Protein AF-A0A2E8YVQ2-F1 (afdb_monomer)

Structure (mmCIF, N/CA/C/O backbone):
data_AF-A0A2E8YVQ2-F1
#
_entry.id   AF-A0A2E8YVQ2-F1
#
loop_
_atom_site.group_PDB
_atom_site.id
_atom_site.type_symbol
_atom_site.label_atom_id
_atom_site.label_alt_id
_atom_site.label_comp_id
_atom_site.label_asym_id
_atom_site.label_entity_id
_atom_site.label_seq_id
_atom_site.pdbx_PDB_ins_code
_atom_site.Cartn_x
_atom_site.Cartn_y
_atom_site.Cartn_z
_atom_site.occupancy
_atom_site.B_iso_or_equiv
_atom_site.auth_seq_id
_atom_site.auth_comp_id
_atom_site.auth_asym_id
_atom_site.auth_atom_id
_atom_site.pdbx_PDB_model_num
ATOM 1 N N . MET A 1 1 ? 19.288 -2.995 -15.273 1.00 69.25 1 MET A N 1
ATOM 2 C CA . MET A 1 1 ? 18.627 -2.023 -14.369 1.00 69.25 1 MET A CA 1
ATOM 3 C C . MET A 1 1 ? 17.248 -1.553 -14.847 1.00 69.25 1 MET A C 1
ATOM 5 O O . MET A 1 1 ? 16.346 -1.546 -14.026 1.00 69.25 1 MET A O 1
ATOM 9 N N . ARG A 1 2 ? 17.019 -1.231 -16.135 1.00 81.56 2 ARG A N 1
ATOM 10 C CA . ARG A 1 2 ? 15.693 -0.767 -16.624 1.00 81.56 2 ARG A CA 1
ATOM 11 C C . ARG A 1 2 ? 14.555 -1.791 -16.492 1.00 81.56 2 ARG A C 1
ATOM 13 O O . ARG A 1 2 ? 13.505 -1.449 -15.969 1.00 81.56 2 ARG A O 1
ATOM 20 N N . TYR A 1 3 ? 14.768 -3.039 -16.914 1.00 87.06 3 TYR A N 1
ATOM 21 C CA . TYR A 1 3 ? 13.727 -4.074 -16.833 1.00 87.06 3 TYR A CA 1
ATOM 22 C C . TYR A 1 3 ? 13.393 -4.461 -15.396 1.00 87.06 3 TYR A C 1
ATOM 24 O O . TYR A 1 3 ? 12.225 -4.537 -15.041 1.00 87.06 3 TYR A O 1
ATOM 32 N N . LEU A 1 4 ? 14.415 -4.622 -14.549 1.00 92.94 4 LEU A N 1
ATOM 33 C CA . LEU A 1 4 ? 14.213 -4.886 -13.127 1.00 92.94 4 LEU A CA 1
ATOM 34 C C . LEU A 1 4 ? 13.410 -3.758 -12.470 1.00 92.94 4 LEU A C 1
ATOM 36 O O . LEU A 1 4 ? 12.407 -4.032 -11.834 1.00 92.94 4 LEU A O 1
ATOM 40 N N . HIS A 1 5 ? 13.792 -2.495 -12.682 1.00 91.56 5 HIS A N 1
ATOM 41 C CA . HIS A 1 5 ? 13.081 -1.358 -12.096 1.00 91.56 5 HIS A CA 1
ATOM 42 C C . HIS A 1 5 ? 11.624 -1.258 -12.583 1.00 91.56 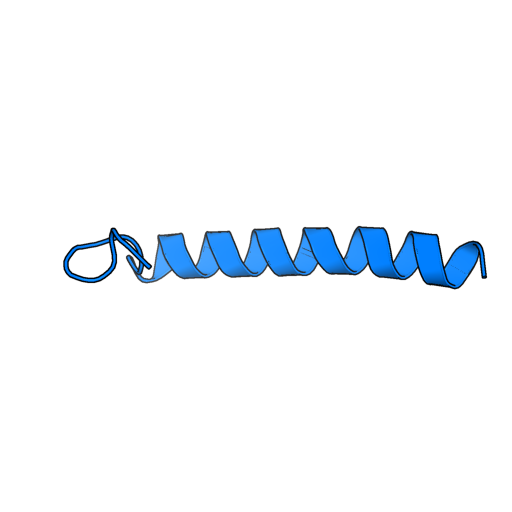5 HIS A C 1
ATOM 44 O O . HIS A 1 5 ? 10.726 -1.055 -11.772 1.00 91.56 5 HIS A O 1
ATOM 50 N N . SER A 1 6 ? 11.370 -1.473 -13.878 1.00 91.50 6 SER A N 1
ATOM 51 C CA . SER A 1 6 ? 10.010 -1.453 -14.435 1.00 91.50 6 SER A CA 1
ATOM 52 C C . SER A 1 6 ? 9.139 -2.608 -13.928 1.00 91.50 6 SER A C 1
ATOM 54 O O . SER A 1 6 ? 7.966 -2.400 -13.626 1.00 91.50 6 SER A O 1
ATOM 56 N N . ASN A 1 7 ? 9.699 -3.816 -13.817 1.00 92.44 7 ASN A N 1
ATOM 57 C CA . ASN A 1 7 ? 8.977 -4.988 -13.318 1.00 92.44 7 ASN A CA 1
ATOM 58 C C . ASN A 1 7 ? 8.732 -4.890 -11.805 1.00 92.44 7 ASN A C 1
ATOM 60 O O . ASN A 1 7 ? 7.651 -5.229 -11.336 1.00 92.44 7 ASN A O 1
ATOM 64 N N . THR A 1 8 ? 9.699 -4.373 -11.039 1.00 94.44 8 THR A N 1
ATOM 65 C CA . THR A 1 8 ? 9.528 -4.110 -9.603 1.00 94.44 8 THR A CA 1
ATOM 66 C C . THR A 1 8 ? 8.475 -3.035 -9.364 1.00 94.44 8 THR A C 1
ATOM 68 O O . THR A 1 8 ? 7.665 -3.184 -8.454 1.00 94.44 8 THR A O 1
ATOM 71 N N . ALA A 1 9 ? 8.432 -1.986 -10.191 1.00 93.81 9 ALA A N 1
ATOM 72 C CA . ALA A 1 9 ? 7.399 -0.960 -10.096 1.00 93.81 9 ALA A CA 1
ATOM 73 C C . ALA A 1 9 ? 5.997 -1.546 -10.336 1.00 93.81 9 ALA A C 1
ATOM 75 O O . ALA A 1 9 ? 5.103 -1.320 -9.523 1.00 93.81 9 ALA A O 1
ATOM 76 N N . SER A 1 10 ? 5.800 -2.346 -11.393 1.00 93.94 10 SER A N 1
ATOM 77 C CA . SER A 1 10 ? 4.481 -2.942 -11.657 1.00 93.94 10 SER A CA 1
ATOM 78 C C . SER A 1 10 ? 4.072 -3.955 -10.580 1.00 93.94 10 SER A C 1
ATOM 80 O O . SER A 1 10 ? 2.931 -3.927 -10.113 1.00 93.94 10 SER A O 1
ATOM 82 N N . ALA A 1 11 ? 5.007 -4.792 -10.118 1.00 95.56 11 ALA A N 1
ATOM 83 C CA . ALA A 1 11 ? 4.763 -5.765 -9.058 1.00 95.56 11 ALA A CA 1
ATOM 84 C C . ALA A 1 11 ? 4.436 -5.092 -7.715 1.00 95.56 11 ALA A C 1
ATOM 86 O O . ALA A 1 11 ? 3.541 -5.547 -7.006 1.00 95.56 11 ALA A O 1
ATOM 87 N N . PHE A 1 12 ? 5.110 -3.988 -7.378 1.00 95.94 12 PHE A N 1
ATOM 88 C CA . PHE A 1 12 ? 4.845 -3.227 -6.158 1.00 9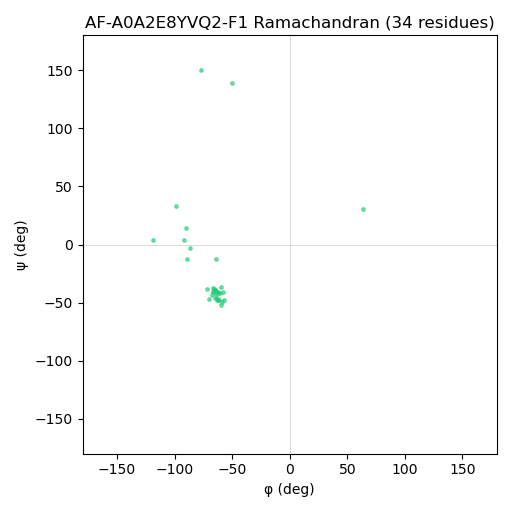5.94 12 PHE A CA 1
ATOM 89 C C . PHE A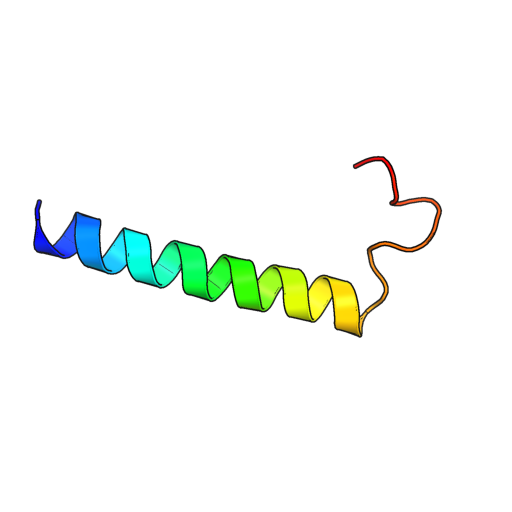 1 12 ? 3.400 -2.720 -6.115 1.00 95.94 12 PHE A C 1
ATOM 91 O O . PHE A 1 12 ? 2.680 -3.006 -5.158 1.00 95.94 12 PHE A O 1
ATOM 98 N N . PHE A 1 13 ? 2.938 -2.044 -7.171 1.00 95.31 13 PHE A N 1
ATOM 99 C CA . PHE A 1 13 ? 1.564 -1.536 -7.213 1.00 95.31 13 PHE A CA 1
ATOM 100 C C . PHE A 1 13 ? 0.527 -2.661 -7.245 1.00 95.31 13 PHE A C 1
ATOM 102 O O . PHE A 1 13 ? -0.483 -2.570 -6.549 1.00 95.31 13 PHE A O 1
ATOM 109 N N . PHE A 1 14 ? 0.788 -3.752 -7.970 1.00 96.81 14 PHE A N 1
ATOM 110 C CA . PHE A 1 14 ? -0.084 -4.929 -7.962 1.00 96.81 14 PHE A CA 1
ATOM 111 C C . PHE A 1 14 ? -0.279 -5.497 -6.545 1.00 96.81 14 PHE A C 1
ATOM 113 O O . PHE A 1 14 ? -1.412 -5.717 -6.107 1.00 96.81 14 PHE A O 1
ATOM 120 N N . LEU A 1 15 ? 0.813 -5.679 -5.798 1.00 96.94 15 LEU A N 1
ATOM 121 C CA . LEU A 1 15 ? 0.768 -6.187 -4.425 1.00 96.94 15 LEU A CA 1
ATOM 122 C C . LEU A 1 15 ? 0.086 -5.206 -3.464 1.00 96.94 15 LEU A C 1
ATOM 124 O O . LEU A 1 15 ? -0.667 -5.641 -2.592 1.00 96.94 15 LEU A O 1
ATOM 128 N N . VAL A 1 16 ? 0.297 -3.898 -3.635 1.00 96.69 16 VAL A N 1
ATOM 129 C CA . VAL A 1 16 ? -0.371 -2.854 -2.842 1.00 96.69 16 VAL A CA 1
ATOM 130 C C . VAL A 1 16 ? -1.881 -2.870 -3.076 1.00 96.69 16 VAL A C 1
ATOM 132 O O . VAL A 1 16 ? -2.637 -2.883 -2.105 1.00 96.69 16 VAL A O 1
ATOM 135 N N . TYR A 1 17 ? -2.347 -2.946 -4.325 1.00 95.50 17 TYR A N 1
ATOM 136 C CA . TYR A 1 17 ? -3.784 -3.034 -4.608 1.00 95.50 17 TYR A CA 1
ATOM 137 C C . TYR A 1 17 ? -4.409 -4.301 -4.020 1.00 95.50 17 TYR A C 1
ATOM 139 O O . TYR A 1 17 ? -5.487 -4.235 -3.426 1.00 95.50 17 TYR A O 1
ATOM 147 N N . LEU A 1 18 ? -3.715 -5.439 -4.105 1.00 96.19 18 LEU A N 1
ATOM 148 C CA . LEU A 1 18 ? -4.161 -6.677 -3.468 1.00 96.19 18 LEU A CA 1
ATOM 149 C C . LEU A 1 18 ? -4.192 -6.553 -1.934 1.00 96.19 18 LEU A C 1
ATOM 151 O O . LEU A 1 18 ? -5.126 -7.033 -1.293 1.00 96.19 18 LEU A O 1
ATOM 155 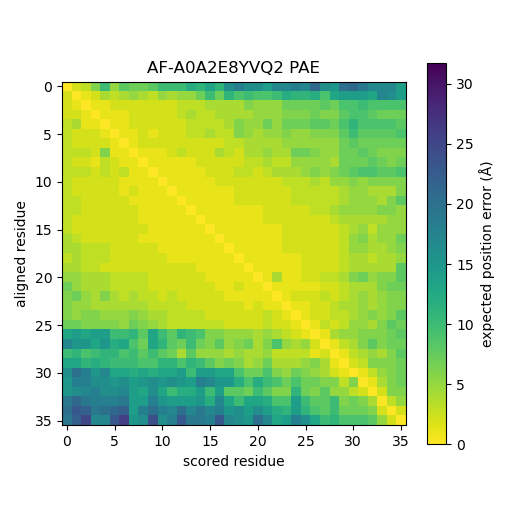N N . HIS A 1 19 ? -3.206 -5.890 -1.329 1.00 93.69 19 HIS A N 1
ATOM 156 C CA . HIS A 1 19 ? -3.152 -5.645 0.113 1.00 93.69 19 HIS A CA 1
ATOM 157 C C . HIS A 1 19 ? -4.295 -4.739 0.592 1.00 93.69 19 HIS A C 1
ATOM 159 O O . HIS A 1 19 ? -4.981 -5.085 1.556 1.00 93.69 19 HIS A O 1
ATOM 165 N N . ILE A 1 20 ? -4.560 -3.640 -0.121 1.00 92.75 20 ILE A N 1
ATOM 166 C CA . ILE A 1 20 ? -5.689 -2.738 0.150 1.00 92.75 20 ILE A CA 1
ATOM 167 C C . ILE A 1 20 ? -7.010 -3.499 0.004 1.00 92.75 20 ILE A C 1
ATOM 169 O O . ILE A 1 20 ? -7.842 -3.460 0.909 1.00 92.75 20 ILE A O 1
ATOM 173 N N . GLY A 1 21 ? -7.187 -4.255 -1.084 1.00 93.31 21 GLY A N 1
ATOM 174 C CA . GLY A 1 21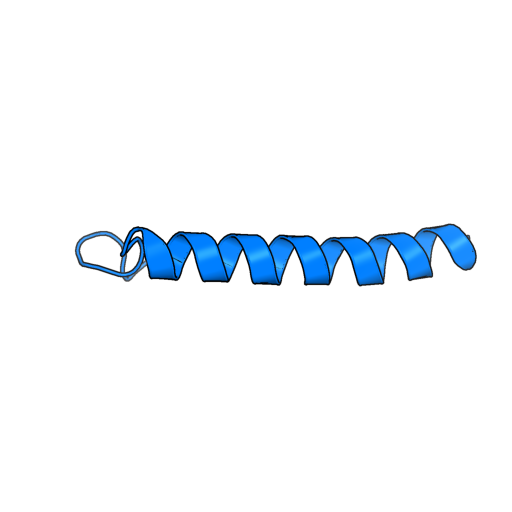 ? -8.382 -5.070 -1.314 1.00 93.31 21 GLY A CA 1
ATOM 175 C C . GLY A 1 21 ? -8.635 -6.085 -0.195 1.00 93.31 21 GLY A C 1
ATOM 176 O O . GLY A 1 21 ? -9.763 -6.220 0.275 1.00 93.31 21 GLY A O 1
ATOM 177 N N . ARG A 1 22 ? -7.586 -6.741 0.315 1.00 91.25 22 ARG A N 1
ATOM 178 C CA . ARG A 1 22 ? -7.688 -7.613 1.499 1.00 91.25 22 ARG A CA 1
ATOM 179 C C . ARG A 1 22 ? -8.070 -6.834 2.759 1.00 91.25 22 ARG A C 1
ATOM 181 O O . ARG A 1 22 ? -8.910 -7.304 3.522 1.00 91.25 22 ARG A O 1
ATOM 188 N N . GLY A 1 23 ? -7.485 -5.657 2.973 1.00 87.00 23 GLY A N 1
ATOM 189 C CA . GLY A 1 23 ? -7.838 -4.771 4.084 1.00 87.00 23 GLY A CA 1
ATOM 190 C C . GLY A 1 23 ? -9.308 -4.346 4.052 1.00 87.00 23 GLY A C 1
ATOM 191 O O . GLY A 1 23 ? -9.950 -4.291 5.101 1.00 87.00 23 GLY A O 1
ATOM 192 N N . LEU A 1 24 ? -9.860 -4.133 2.854 1.00 88.69 24 LEU A N 1
ATOM 193 C CA . LEU A 1 24 ? -11.282 -3.865 2.645 1.00 88.69 24 LEU A CA 1
ATOM 194 C C . LEU A 1 24 ? -12.145 -5.108 2.905 1.00 88.69 24 LEU A C 1
ATOM 196 O O . LEU A 1 24 ? -13.122 -5.018 3.645 1.00 88.69 24 LEU A O 1
ATOM 200 N N . TYR A 1 25 ? -11.755 -6.268 2.370 1.00 88.75 25 TYR A N 1
ATOM 201 C CA . TYR A 1 25 ? -12.493 -7.529 2.522 1.00 88.75 25 TYR A CA 1
ATOM 202 C C . TYR A 1 25 ? -12.620 -7.973 3.988 1.00 88.75 25 TYR A C 1
ATOM 204 O O . TYR A 1 25 ? -13.693 -8.381 4.422 1.00 88.75 25 TYR A O 1
ATOM 212 N N . TYR A 1 26 ? -11.548 -7.849 4.775 1.00 87.56 26 TYR A N 1
ATOM 213 C CA . TYR A 1 26 ? -11.544 -8.228 6.194 1.00 87.56 26 TYR A CA 1
ATOM 214 C C . TYR A 1 26 ? -11.902 -7.075 7.147 1.00 87.56 26 TYR A C 1
ATOM 216 O O . TYR A 1 26 ? -11.853 -7.248 8.364 1.00 87.56 26 TYR A O 1
ATOM 224 N N . GLY A 1 27 ? -12.251 -5.890 6.631 1.00 82.56 27 GLY A N 1
ATOM 225 C CA . GLY A 1 27 ? -12.621 -4.746 7.466 1.00 82.56 27 GLY A CA 1
ATOM 226 C C . GLY A 1 27 ? -11.483 -4.233 8.356 1.00 82.56 27 GLY A C 1
ATOM 227 O O . GLY A 1 27 ? -11.745 -3.708 9.437 1.00 82.56 27 GLY A O 1
ATOM 228 N N . SER A 1 28 ? -10.225 -4.371 7.920 1.00 76.38 28 SER A N 1
ATOM 229 C CA . SER A 1 28 ? -9.027 -4.001 8.695 1.00 76.38 28 SER A CA 1
ATOM 230 C C . SER A 1 28 ? -8.928 -2.501 9.002 1.00 76.38 28 SER A C 1
ATOM 232 O O . SER A 1 28 ? -8.117 -2.111 9.833 1.00 76.38 28 SER A O 1
ATOM 234 N N . TYR A 1 29 ? -9.755 -1.681 8.355 1.00 79.25 29 TYR A N 1
ATOM 235 C CA . TYR A 1 29 ? -9.889 -0.240 8.573 1.00 79.25 29 TYR A CA 1
ATOM 236 C C . TYR A 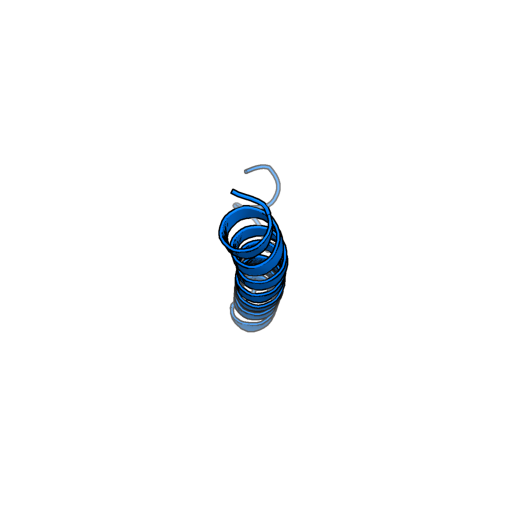1 29 ? -10.893 0.117 9.688 1.00 79.25 29 TYR A C 1
ATOM 238 O O . TYR A 1 29 ? -11.103 1.293 9.976 1.00 79.25 29 TYR A O 1
ATOM 246 N N . LYS A 1 30 ? -11.571 -0.868 10.295 1.00 75.25 30 LYS A N 1
ATOM 247 C CA . LYS A 1 30 ? -12.506 -0.639 11.408 1.00 75.25 30 LYS A CA 1
ATOM 248 C C . LYS A 1 30 ? -11.744 -0.395 12.720 1.00 75.25 30 LYS A C 1
ATOM 250 O O . LYS A 1 30 ? -10.653 -0.928 12.932 1.00 75.25 30 LYS A O 1
ATOM 255 N N . ALA A 1 31 ? -12.337 0.398 13.619 1.00 78.56 31 ALA A N 1
ATOM 256 C CA . ALA A 1 31 ? -11.803 0.650 14.961 1.00 78.56 31 ALA A CA 1
ATOM 257 C C . ALA A 1 31 ? -11.452 -0.678 15.670 1.00 78.56 31 ALA A C 1
ATOM 259 O O . ALA A 1 31 ? -12.213 -1.640 15.537 1.00 78.56 31 ALA A O 1
ATOM 260 N N . PRO A 1 32 ? -10.323 -0.784 16.398 1.00 80.94 32 PRO A N 1
ATOM 261 C CA . PRO A 1 32 ? -9.380 0.265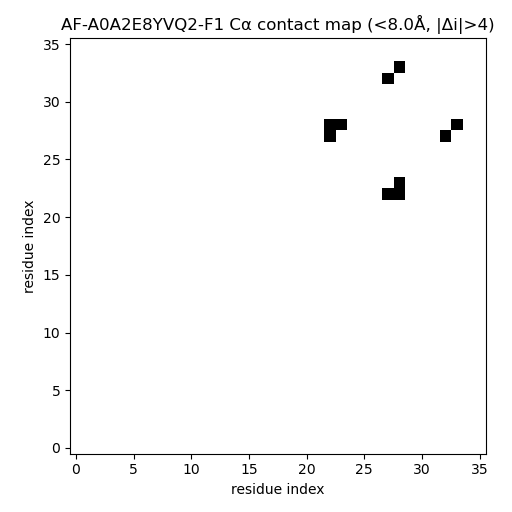 16.815 1.00 80.94 32 PRO A CA 1
ATOM 262 C C . PRO A 1 32 ? -8.217 0.543 15.832 1.00 80.94 32 PRO A C 1
ATOM 264 O O . PRO A 1 32 ? -7.240 1.178 16.215 1.00 80.94 32 PRO A O 1
ATOM 267 N N . ARG A 1 33 ? -8.278 0.070 14.576 1.00 71.56 33 ARG A N 1
ATOM 268 C CA . ARG A 1 33 ? -7.155 0.119 13.609 1.00 71.56 33 ARG A CA 1
ATOM 269 C C . ARG A 1 33 ? -7.241 1.276 12.602 1.00 71.56 33 ARG A C 1
ATOM 271 O O . ARG A 1 33 ? -6.863 1.135 11.448 1.00 71.56 33 ARG A O 1
ATOM 278 N N . THR A 1 34 ? -7.786 2.414 13.023 1.00 68.19 34 THR A N 1
ATOM 279 C CA . THR A 1 34 ? -7.995 3.592 12.159 1.00 68.19 34 THR A CA 1
ATOM 280 C C . THR A 1 34 ? -6.804 4.559 12.129 1.00 68.19 34 THR A C 1
ATOM 282 O O . THR A 1 34 ? -6.801 5.463 11.303 1.00 68.19 34 THR A O 1
ATOM 285 N N . LEU A 1 35 ? -5.832 4.409 13.041 1.00 72.81 35 LEU A N 1
ATOM 286 C CA . LEU A 1 35 ? -4.684 5.319 13.238 1.00 72.81 35 LEU A CA 1
ATOM 287 C C . LEU A 1 35 ? -3.309 4.658 13.006 1.00 72.81 35 LEU A C 1
ATOM 289 O O . LEU A 1 35 ? -2.288 5.294 13.256 1.00 72.81 35 LEU A O 1
ATOM 293 N N . THR A 1 36 ? -3.280 3.390 12.588 1.00 60.81 36 THR A N 1
ATOM 294 C CA . THR A 1 36 ? -2.064 2.731 12.070 1.00 60.81 36 THR A CA 1
ATOM 295 C C . THR A 1 36 ? -1.819 3.152 10.638 1.00 60.81 36 THR A C 1
ATOM 297 O O . THR A 1 36 ? -0.662 3.497 10.327 1.00 60.81 36 THR A O 1
#

Secondary structure (DSSP, 8-state):
-HHHHHHHHHHHHHHHHHHHHHHHHTTTTSTTSS--

pLDDT: mean 86.85, std 9.61, range [60.81, 96.94]

Radius of gyration: 13.96 Å; Cα contacts (8 Å, |Δi|>4): 5; chains: 1; bounding box: 31×14×34 Å

Solvent-accessible surface area (backbone atoms only — n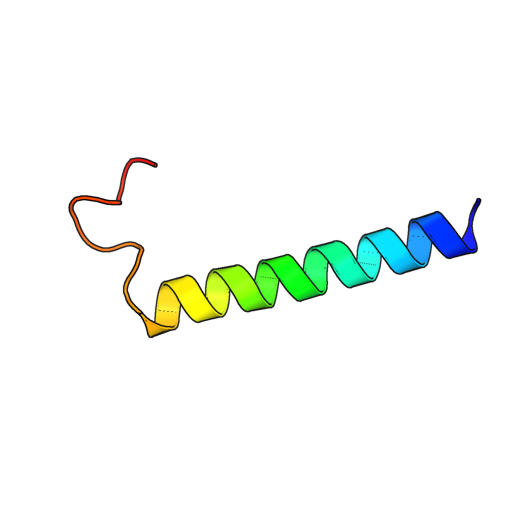ot comparable to full-atom values): 2180 Å² total; per-residue (Å²): 112,70,65,60,52,53,52,50,52,53,50,49,54,53,51,50,53,51,49,51,51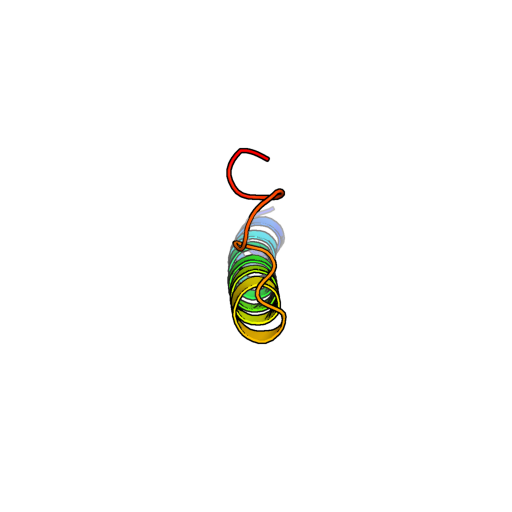,49,35,60,75,73,48,54,66,44,84,93,46,70,83,121

Sequence (36 aa):
MRYLHSNTASAFFFLVYLHIGRGLYYGSYKAPRTLT

Mean predicted aligned error: 5.48 Å

Foldseek 3Di:
DVVVVVVCVVVVVVVVVVVVVVCVVVVVCDPPNVPD